Protein AF-A0A2G6D5I9-F1 (afdb_monomer_lite)

Radius of gyration: 16.2 Å; chains: 1; bounding box: 35×29×40 Å

Foldseek 3Di:
DDDDDDDPDPLRVPDPDPVRSVVVVVVVVVLVVLVVVCVVVVPDLCRSCVVVVHDSVVSVVRD

Sequence (63 aa):
MTEQQRFNSVWDAISDTPQESLNLKLRSQLMDELTRRIDSEKWSQSEAAKRLGVTQPRISDLV

pLDDT: mean 94.76, std 8.08, range [48.16, 98.31]

Secondary structure (DSSP, 8-state):
-------SSHHHHH-SSHHHHHHHHHHHHHHHHHHHHHHHHT--HHHHHHHHTS-HHHHHTT-

Structure (mmCIF, N/CA/C/O backbone):
data_AF-A0A2G6D5I9-F1
#
_entry.id   AF-A0A2G6D5I9-F1
#
loop_
_atom_site.group_PDB
_atom_site.id
_atom_site.type_symbol
_atom_site.label_atom_id
_atom_site.label_alt_id
_atom_site.label_comp_id
_atom_site.label_asym_id
_atom_site.label_entity_id
_atom_site.label_seq_id
_atom_site.pdbx_PDB_ins_code
_atom_site.Cartn_x
_atom_site.Cartn_y
_atom_site.Cartn_z
_atom_site.occupancy
_atom_site.B_iso_or_equiv
_atom_site.auth_seq_id
_atom_site.auth_comp_id
_atom_site.auth_asym_id
_atom_site.auth_atom_id
_atom_site.pdbx_PDB_model_num
ATOM 1 N N . MET A 1 1 ? 19.439 19.080 -28.137 1.00 48.16 1 MET A N 1
ATOM 2 C CA . MET A 1 1 ? 17.981 18.850 -28.076 1.00 48.16 1 MET A CA 1
ATOM 3 C C . ME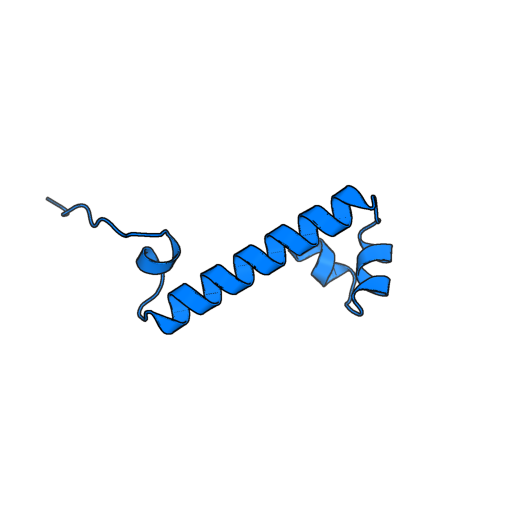T A 1 1 ? 17.799 17.496 -27.423 1.00 48.16 1 MET A C 1
ATOM 5 O O . MET A 1 1 ? 18.347 16.536 -27.941 1.00 48.16 1 MET A O 1
ATOM 9 N N . THR A 1 2 ? 17.174 17.422 -26.254 1.00 63.75 2 THR A N 1
ATOM 10 C CA . THR A 1 2 ? 16.840 16.137 -25.627 1.00 63.75 2 THR A CA 1
ATOM 11 C C . THR A 1 2 ? 15.698 15.509 -26.421 1.00 63.75 2 THR A C 1
ATOM 13 O O . THR A 1 2 ? 14.642 16.124 -26.569 1.00 63.75 2 THR A O 1
ATOM 16 N N . GLU A 1 3 ? 15.922 14.329 -26.998 1.00 77.06 3 GLU A N 1
ATOM 17 C CA . GLU A 1 3 ? 14.852 13.561 -27.636 1.00 77.06 3 GLU A CA 1
ATOM 18 C C . GLU A 1 3 ? 13.802 13.180 -26.589 1.00 77.06 3 GLU A C 1
ATOM 20 O O . GLU A 1 3 ? 14.129 12.694 -25.506 1.00 77.06 3 GLU A O 1
ATOM 25 N N . GLN A 1 4 ? 12.527 13.416 -26.903 1.00 82.12 4 GLN A N 1
ATOM 26 C CA . GLN A 1 4 ? 11.423 12.956 -26.068 1.00 82.12 4 GLN A CA 1
ATOM 27 C C . GLN A 1 4 ? 11.174 11.472 -26.337 1.00 82.12 4 GLN A C 1
ATOM 29 O O . GLN A 1 4 ? 10.737 11.094 -27.424 1.00 82.12 4 GLN A O 1
ATOM 34 N N . GLN A 1 5 ? 11.426 10.637 -25.333 1.00 85.44 5 GLN A N 1
ATOM 35 C CA . GLN A 1 5 ? 11.116 9.212 -25.383 1.00 85.44 5 GLN A CA 1
ATOM 36 C C . GLN A 1 5 ? 9.615 8.989 -25.141 1.00 85.44 5 GLN A C 1
ATOM 38 O O . GLN A 1 5 ? 9.009 9.632 -24.283 1.00 85.44 5 GLN A O 1
ATOM 43 N N . ARG A 1 6 ? 9.004 8.084 -25.915 1.00 91.25 6 ARG A N 1
ATOM 44 C CA . ARG A 1 6 ? 7.610 7.651 -25.741 1.00 91.25 6 ARG A CA 1
ATOM 45 C C . ARG A 1 6 ? 7.581 6.191 -25.316 1.00 91.25 6 ARG A C 1
ATOM 47 O O . ARG A 1 6 ? 8.267 5.367 -25.910 1.00 91.25 6 ARG A O 1
ATOM 54 N N . PHE A 1 7 ? 6.736 5.891 -24.339 1.00 92.94 7 PHE A N 1
ATOM 55 C CA . PHE A 1 7 ? 6.556 4.556 -23.780 1.00 92.94 7 PHE A CA 1
ATOM 56 C C . PHE A 1 7 ? 5.079 4.159 -23.837 1.00 92.94 7 PHE A C 1
ATOM 58 O O . PHE A 1 7 ? 4.201 5.023 -23.850 1.00 92.94 7 PHE A O 1
ATOM 65 N N . ASN A 1 8 ? 4.801 2.854 -23.863 1.00 91.88 8 ASN A N 1
ATOM 66 C CA . ASN A 1 8 ? 3.428 2.337 -23.888 1.00 91.88 8 ASN A CA 1
ATOM 67 C C . ASN A 1 8 ? 2.727 2.481 -22.529 1.00 91.88 8 ASN A C 1
ATOM 69 O O . ASN A 1 8 ? 1.501 2.572 -22.465 1.00 91.88 8 ASN A O 1
ATOM 73 N N . SER A 1 9 ? 3.494 2.504 -21.440 1.00 93.19 9 SER A N 1
ATOM 74 C CA . SER A 1 9 ? 3.005 2.756 -20.091 1.00 93.19 9 SER A CA 1
ATOM 75 C C . SER A 1 9 ? 4.065 3.464 -19.248 1.00 93.19 9 SER A C 1
ATOM 77 O O . SER A 1 9 ? 5.248 3.448 -19.581 1.00 93.19 9 SER A O 1
ATOM 79 N N . VAL A 1 10 ? 3.643 4.070 -18.134 1.00 94.94 10 VAL A N 1
ATOM 80 C CA . VAL A 1 10 ? 4.566 4.683 -17.160 1.00 94.94 10 VAL A CA 1
ATOM 81 C C . VAL A 1 10 ? 5.536 3.644 -16.590 1.00 94.94 10 VAL A C 1
ATOM 83 O O . VAL A 1 10 ? 6.698 3.958 -16.376 1.00 94.94 10 VAL A O 1
ATOM 86 N N . TRP A 1 11 ? 5.089 2.399 -16.412 1.00 96.94 11 TRP A N 1
ATOM 87 C CA . TRP A 1 11 ? 5.922 1.303 -15.915 1.00 96.94 11 TRP A CA 1
ATOM 88 C C . TRP A 1 11 ? 7.063 0.963 -16.876 1.00 96.94 11 TRP A C 1
ATOM 90 O O . TRP A 1 11 ? 8.189 0.771 -16.438 1.00 96.94 11 TRP A O 1
ATOM 100 N N . ASP A 1 12 ? 6.812 1.013 -18.187 1.00 95.25 12 ASP A N 1
ATOM 101 C CA . ASP A 1 12 ? 7.862 0.820 -19.198 1.00 95.25 12 ASP A CA 1
ATOM 102 C C . ASP A 1 12 ? 8.875 1.975 -19.223 1.00 95.25 12 ASP A C 1
ATOM 104 O O . ASP A 1 12 ? 9.991 1.797 -19.697 1.00 95.25 12 ASP A O 1
ATOM 108 N N . ALA A 1 13 ? 8.488 3.158 -18.736 1.00 95.44 13 ALA A N 1
ATOM 109 C CA . ALA A 1 13 ? 9.358 4.330 -18.678 1.00 95.44 13 ALA A CA 1
ATOM 110 C C . ALA A 1 13 ? 10.287 4.336 -17.453 1.00 95.44 13 ALA A C 1
ATOM 112 O O . ALA A 1 13 ? 11.295 5.038 -17.466 1.00 95.44 13 ALA A O 1
ATOM 113 N N . ILE A 1 14 ? 9.931 3.606 -16.390 1.00 95.31 14 ILE A N 1
ATOM 114 C CA . ILE A 1 14 ? 10.647 3.622 -15.101 1.00 95.31 14 ILE A CA 1
ATOM 115 C C . ILE A 1 14 ? 11.311 2.288 -14.748 1.00 95.31 14 ILE A C 1
ATOM 117 O O . ILE A 1 14 ? 11.854 2.159 -13.654 1.00 95.31 14 ILE A O 1
ATOM 121 N N . SER A 1 15 ? 11.233 1.294 -15.629 1.00 96.81 15 SER A N 1
ATOM 122 C CA . SER A 1 15 ? 11.784 -0.043 -15.410 1.00 96.81 15 SER A CA 1
ATOM 123 C C . SER A 1 15 ? 12.793 -0.404 -16.487 1.00 96.81 15 SER A C 1
ATOM 125 O O . SER A 1 15 ? 12.569 -0.146 -17.669 1.00 96.81 15 SER A O 1
ATOM 127 N N . ASP A 1 16 ? 13.863 -1.084 -16.083 1.00 95.88 16 ASP A N 1
ATOM 128 C CA . ASP A 1 16 ? 14.934 -1.493 -16.999 1.00 95.88 16 ASP A CA 1
ATOM 129 C C . ASP A 1 16 ? 14.570 -2.774 -17.765 1.00 95.88 16 ASP A C 1
ATOM 131 O O . ASP A 1 16 ? 15.146 -3.079 -18.812 1.00 95.88 16 ASP A O 1
ATOM 135 N N . THR A 1 17 ? 13.605 -3.547 -17.248 1.00 97.19 17 THR A N 1
ATOM 136 C CA . THR A 1 17 ? 13.182 -4.825 -17.836 1.00 97.19 17 THR A CA 1
ATOM 137 C C . THR A 1 17 ? 11.661 -4.934 -17.989 1.00 97.19 17 THR A C 1
ATOM 139 O O . THR A 1 17 ? 10.909 -4.428 -17.149 1.00 97.19 17 THR A O 1
ATOM 142 N N . PRO A 1 18 ? 11.167 -5.672 -19.006 1.00 95.62 18 PRO A N 1
ATOM 143 C CA . PRO A 1 18 ? 9.739 -5.962 -19.141 1.00 95.62 18 PRO A CA 1
ATOM 144 C C . PRO A 1 18 ? 9.144 -6.662 -17.912 1.00 95.62 18 PRO A C 1
ATOM 146 O O . PRO A 1 18 ? 8.001 -6.411 -17.538 1.00 95.62 18 PRO A O 1
ATOM 149 N N . GLN A 1 19 ? 9.914 -7.540 -17.266 1.00 97.69 19 GLN A N 1
ATOM 150 C CA . GLN A 1 19 ? 9.499 -8.275 -16.074 1.00 97.69 19 GLN A CA 1
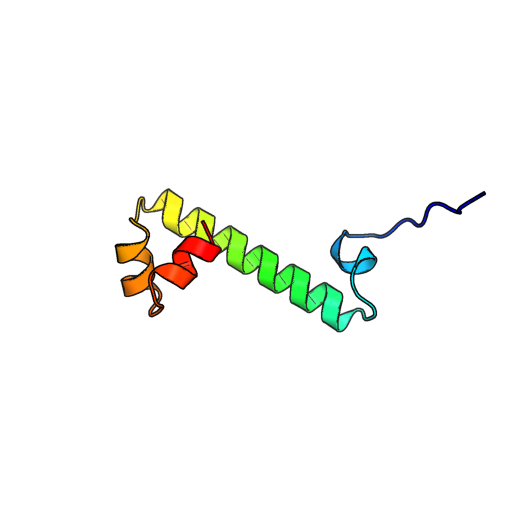ATOM 151 C C . GLN A 1 19 ? 9.260 -7.337 -14.888 1.00 97.69 19 GLN A C 1
ATOM 153 O O . GLN A 1 19 ? 8.283 -7.508 -14.160 1.00 97.69 19 GLN A O 1
ATOM 158 N N . GLU A 1 20 ? 10.127 -6.343 -14.706 1.00 97.88 20 GLU A N 1
ATOM 159 C CA . GLU A 1 20 ? 9.975 -5.325 -13.669 1.00 97.88 20 GLU A CA 1
ATOM 160 C C . GLU A 1 20 ? 8.765 -4.423 -13.943 1.00 97.88 20 GLU A C 1
ATOM 162 O O . GLU A 1 20 ? 7.924 -4.271 -13.055 1.00 97.88 20 GLU A O 1
ATOM 167 N N . SER A 1 21 ? 8.601 -3.940 -15.182 1.00 97.75 21 SER A N 1
ATOM 168 C CA . SER A 1 21 ? 7.426 -3.149 -15.592 1.00 97.75 21 SER A CA 1
ATOM 169 C C . SER A 1 21 ? 6.117 -3.898 -15.301 1.00 97.75 21 SER A C 1
ATOM 171 O O . SER A 1 21 ? 5.202 -3.368 -14.660 1.00 97.75 21 SER A O 1
ATOM 173 N N . LEU A 1 22 ? 6.042 -5.180 -15.680 1.00 97.19 22 LEU A N 1
ATOM 174 C CA . LEU A 1 22 ? 4.885 -6.035 -15.397 1.00 97.19 22 LEU A CA 1
ATOM 175 C C . LEU A 1 22 ? 4.652 -6.226 -13.895 1.00 97.19 22 LEU A C 1
ATOM 177 O O . LEU A 1 22 ? 3.503 -6.221 -13.447 1.00 97.19 22 LEU A O 1
ATOM 181 N N . ASN A 1 23 ? 5.719 -6.388 -13.112 1.00 97.81 23 ASN A N 1
ATOM 182 C CA . ASN A 1 23 ? 5.619 -6.546 -11.667 1.00 97.81 23 ASN A CA 1
ATOM 183 C C . ASN A 1 23 ? 5.064 -5.282 -10.997 1.00 97.81 23 ASN A C 1
ATOM 185 O O . ASN A 1 23 ? 4.139 -5.384 -10.187 1.00 97.81 23 ASN A O 1
ATOM 189 N N . LEU A 1 24 ? 5.580 -4.105 -11.365 1.00 97.25 24 LEU A N 1
ATOM 190 C CA . LEU A 1 24 ? 5.106 -2.822 -10.848 1.00 97.25 24 LEU A CA 1
ATOM 191 C C . LEU A 1 24 ? 3.651 -2.571 -11.235 1.00 97.25 24 LEU A C 1
ATOM 193 O O . LEU A 1 24 ? 2.839 -2.254 -10.366 1.00 97.25 24 LEU A O 1
ATOM 197 N N . LYS A 1 25 ? 3.296 -2.818 -12.500 1.00 97.19 25 LYS A N 1
ATOM 198 C CA . LYS A 1 25 ? 1.917 -2.702 -12.983 1.00 97.19 25 LYS A CA 1
ATOM 199 C C . LYS A 1 25 ? 0.953 -3.598 -12.208 1.00 97.19 25 LYS A C 1
ATOM 201 O O . LYS A 1 25 ? -0.130 -3.158 -11.834 1.00 97.19 25 LYS A O 1
ATOM 206 N N . LEU A 1 26 ? 1.324 -4.855 -11.962 1.00 97.81 26 LEU A N 1
ATOM 207 C CA . LEU A 1 26 ? 0.468 -5.785 -11.226 1.00 97.81 26 LEU A CA 1
ATOM 208 C C . LEU A 1 26 ? 0.317 -5.365 -9.758 1.00 97.81 26 LEU A C 1
ATOM 210 O O . LEU A 1 26 ? -0.782 -5.411 -9.208 1.00 97.81 26 LEU A O 1
ATOM 214 N N . ARG A 1 27 ? 1.413 -4.930 -9.127 1.00 97.00 27 ARG A N 1
ATOM 215 C CA . ARG A 1 27 ? 1.394 -4.441 -7.743 1.00 97.00 27 ARG A CA 1
ATOM 216 C C . ARG A 1 27 ? 0.536 -3.190 -7.599 1.00 97.00 27 ARG A C 1
ATOM 218 O O . ARG A 1 27 ? -0.263 -3.140 -6.670 1.00 97.00 27 ARG A O 1
ATOM 225 N N . SER A 1 28 ? 0.648 -2.232 -8.520 1.00 96.94 28 SER A N 1
ATOM 226 C CA . SER A 1 28 ? -0.167 -1.014 -8.484 1.00 96.94 28 SER A CA 1
ATOM 227 C C . SER A 1 28 ? -1.652 -1.336 -8.649 1.00 96.94 28 SER A C 1
ATOM 229 O O . SER A 1 28 ? -2.476 -0.826 -7.902 1.00 96.94 28 SER A O 1
ATOM 231 N N . GLN A 1 29 ? -2.000 -2.245 -9.566 1.00 97.56 29 GLN A N 1
ATOM 232 C CA . GLN A 1 29 ? -3.384 -2.687 -9.760 1.00 97.56 29 GLN A CA 1
ATOM 233 C C . GLN A 1 29 ? -3.960 -3.369 -8.517 1.00 97.56 29 GLN A C 1
ATOM 235 O O . GLN A 1 29 ? -5.117 -3.135 -8.171 1.00 97.56 29 GLN A O 1
ATOM 240 N N . LEU A 1 30 ? -3.162 -4.199 -7.840 1.00 97.38 30 LEU A N 1
ATOM 241 C CA . LEU A 1 30 ? -3.567 -4.825 -6.586 1.00 97.38 30 LEU A CA 1
ATOM 242 C C . LEU A 1 30 ? -3.798 -3.780 -5.489 1.00 97.38 30 LEU A C 1
ATOM 244 O O . LEU A 1 30 ? -4.807 -3.854 -4.794 1.00 97.38 30 LEU A O 1
ATOM 248 N N . MET A 1 31 ? -2.881 -2.822 -5.338 1.00 97.25 31 MET A N 1
ATOM 249 C CA . MET A 1 31 ? -3.005 -1.738 -4.357 1.00 97.25 31 MET A CA 1
ATOM 250 C C . MET A 1 31 ? -4.281 -0.926 -4.597 1.00 97.25 31 MET A C 1
ATOM 252 O O . MET A 1 31 ? -5.091 -0.786 -3.686 1.00 97.25 31 MET A O 1
ATOM 256 N N . ASP A 1 32 ? -4.514 -0.510 -5.841 1.00 97.88 32 ASP A N 1
ATOM 257 C CA . ASP A 1 32 ? -5.719 0.209 -6.255 1.00 97.88 32 ASP A CA 1
AT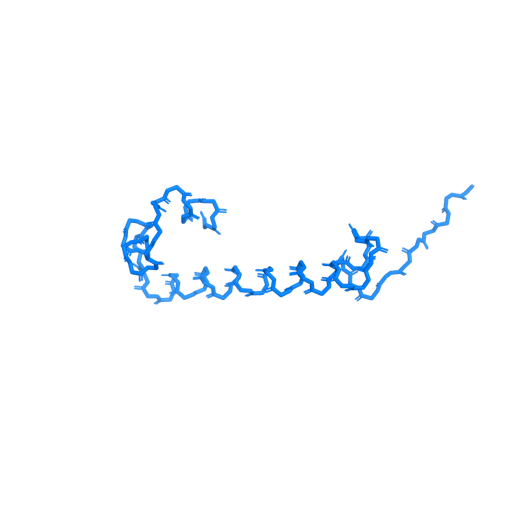OM 258 C C . ASP A 1 32 ? -7.010 -0.554 -5.919 1.00 97.88 32 ASP A C 1
ATOM 260 O O . ASP A 1 32 ? -7.993 0.032 -5.460 1.00 97.88 32 ASP A O 1
ATOM 264 N N . GLU A 1 33 ? -7.031 -1.867 -6.163 1.00 98.06 33 GLU A N 1
ATOM 265 C CA . GLU A 1 33 ? -8.207 -2.693 -5.889 1.00 98.06 33 GLU A CA 1
ATOM 266 C C . GLU A 1 33 ? -8.444 -2.885 -4.389 1.00 98.06 33 GLU A C 1
ATOM 268 O O . GLU A 1 33 ? -9.586 -2.829 -3.931 1.00 98.06 33 GLU A O 1
ATOM 273 N N . LEU A 1 34 ? -7.377 -3.050 -3.604 1.00 97.38 34 LEU A N 1
ATOM 274 C CA . LEU A 1 34 ? -7.475 -3.114 -2.148 1.00 97.38 34 LEU A CA 1
ATOM 275 C C . LEU A 1 34 ? -8.009 -1.800 -1.567 1.00 97.38 34 LEU A C 1
ATOM 277 O O . LEU A 1 34 ? -8.914 -1.847 -0.734 1.00 97.38 34 LEU A O 1
ATOM 281 N N . THR A 1 35 ? -7.518 -0.649 -2.035 1.00 97.56 35 THR A N 1
ATOM 282 C CA . THR A 1 35 ? -8.009 0.673 -1.611 1.00 97.56 35 THR A CA 1
ATOM 283 C C . THR A 1 35 ? -9.493 0.835 -1.933 1.00 97.56 35 THR A C 1
ATOM 285 O O . THR A 1 35 ? -10.291 1.102 -1.035 1.00 97.56 35 THR A O 1
ATOM 288 N N . ARG A 1 36 ? -9.908 0.536 -3.175 1.00 98.00 36 ARG A N 1
ATOM 289 C CA . ARG A 1 36 ? -11.333 0.557 -3.559 1.00 98.00 36 ARG A CA 1
ATOM 290 C C . ARG A 1 36 ? -12.186 -0.353 -2.683 1.00 98.00 36 ARG A C 1
ATOM 292 O O . ARG A 1 36 ? -13.297 0.019 -2.303 1.00 98.00 36 ARG A O 1
ATOM 299 N N . ARG A 1 37 ? -11.688 -1.550 -2.358 1.00 97.38 37 ARG A N 1
ATOM 300 C CA . ARG A 1 37 ? -12.403 -2.503 -1.507 1.00 97.38 37 ARG A CA 1
ATOM 301 C C . ARG A 1 37 ? -12.598 -1.945 -0.097 1.00 97.38 37 ARG A C 1
ATOM 303 O O . ARG A 1 37 ? -13.725 -1.990 0.394 1.00 97.38 37 ARG A O 1
ATOM 310 N N . ILE A 1 38 ? -11.539 -1.408 0.512 1.00 97.25 38 ILE A N 1
ATOM 311 C CA . ILE A 1 38 ? -11.567 -0.784 1.846 1.00 97.25 38 ILE A CA 1
ATOM 312 C C . ILE A 1 38 ? -12.597 0.352 1.882 1.00 97.25 38 ILE A C 1
ATOM 314 O O . ILE A 1 38 ? -13.450 0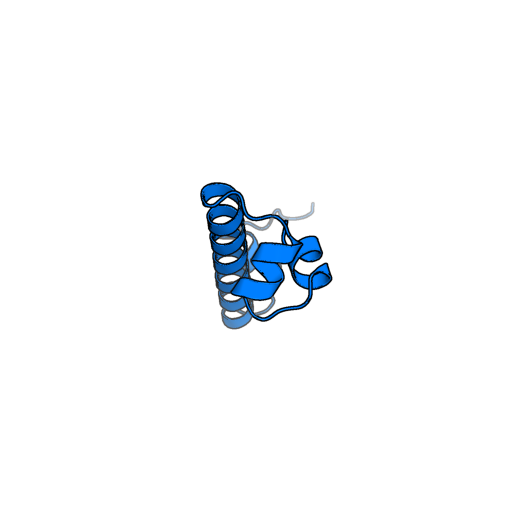.368 2.774 1.00 97.25 38 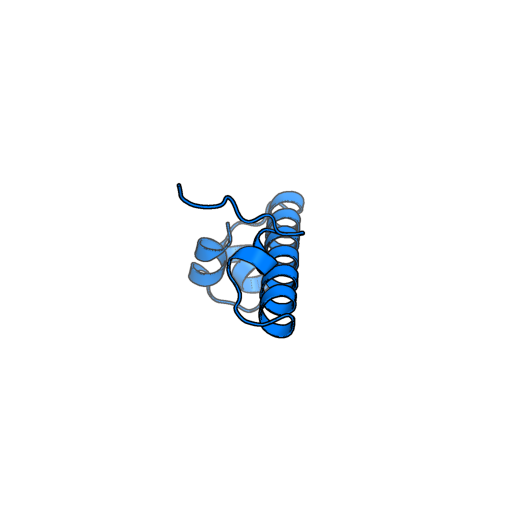ILE A O 1
ATOM 318 N N . ASP A 1 39 ? -12.577 1.229 0.877 1.00 97.44 39 ASP A N 1
ATOM 319 C CA . ASP A 1 39 ? -13.501 2.361 0.769 1.00 97.44 39 ASP A CA 1
ATOM 320 C C . ASP A 1 39 ? -14.953 1.907 0.574 1.00 97.44 39 ASP A C 1
ATOM 322 O O . ASP A 1 39 ? -15.863 2.398 1.247 1.00 97.44 39 ASP A O 1
ATOM 326 N N . SER A 1 40 ? -15.182 0.927 -0.310 1.00 98.12 40 SER A N 1
ATOM 327 C CA . SER A 1 40 ? -16.525 0.401 -0.605 1.00 98.12 40 SER A CA 1
ATOM 328 C C . SER A 1 40 ? -17.198 -0.223 0.620 1.00 98.12 40 SER A C 1
ATOM 330 O O . SER A 1 40 ? -18.406 -0.088 0.810 1.00 98.12 40 SER A O 1
ATOM 332 N N . GLU A 1 41 ? -16.405 -0.870 1.473 1.00 97.44 41 GLU A N 1
ATOM 333 C CA . GLU A 1 41 ? -16.858 -1.520 2.703 1.00 97.44 41 GLU A CA 1
ATOM 334 C C . GLU A 1 41 ? -16.844 -0.578 3.913 1.00 97.44 41 GLU A C 1
ATOM 336 O O . GLU A 1 41 ? -17.305 -0.954 4.992 1.00 97.44 41 GLU A O 1
ATOM 341 N N . LYS A 1 42 ? -16.336 0.651 3.745 1.00 97.44 42 LYS A N 1
ATOM 342 C CA . LYS A 1 42 ? -16.203 1.672 4.795 1.00 97.44 42 LYS A CA 1
ATOM 343 C C . LYS A 1 42 ? -15.414 1.182 6.012 1.00 97.44 42 LYS A C 1
ATOM 345 O O . LYS A 1 42 ? -15.726 1.542 7.151 1.00 97.44 42 LYS A O 1
ATOM 350 N N . TRP A 1 43 ? -14.397 0.350 5.793 1.00 98.12 43 TRP A N 1
ATOM 351 C CA . TRP A 1 43 ? -13.544 -0.110 6.885 1.00 98.12 43 TRP A CA 1
ATOM 352 C C . TRP A 1 43 ? -12.651 1.024 7.380 1.00 98.12 43 TRP A C 1
ATOM 354 O O . TRP A 1 43 ? -12.024 1.733 6.598 1.00 98.12 43 TRP A O 1
ATOM 364 N N . SER A 1 44 ? -12.518 1.151 8.701 1.00 97.69 44 SER A N 1
ATOM 365 C CA . SER A 1 44 ? -11.401 1.922 9.254 1.00 97.69 44 SER A CA 1
ATOM 366 C C . SER A 1 44 ? -10.074 1.236 8.905 1.00 97.69 44 SER A C 1
ATOM 368 O O . SER A 1 44 ? -10.030 0.011 8.759 1.00 97.69 44 SER A O 1
ATOM 370 N N . GLN A 1 45 ? -8.966 1.985 8.871 1.00 97.62 45 GLN A N 1
ATOM 371 C CA . GLN A 1 45 ? -7.632 1.403 8.651 1.00 97.62 45 GLN A CA 1
ATOM 372 C C . GLN A 1 45 ? -7.334 0.250 9.627 1.00 97.62 45 GLN A C 1
ATOM 374 O O . GLN A 1 45 ? -6.770 -0.773 9.244 1.00 97.62 45 GLN A O 1
ATOM 379 N N . SER A 1 46 ? -7.757 0.388 10.890 1.00 98.00 46 SER A N 1
ATOM 380 C CA . SER A 1 46 ? -7.578 -0.646 11.915 1.00 98.00 46 SER A CA 1
ATOM 381 C C . SER A 1 46 ? -8.389 -1.921 11.641 1.00 98.00 46 SER A C 1
ATOM 383 O O . SER A 1 46 ? -7.932 -3.021 11.951 1.00 98.00 46 SER A O 1
ATOM 385 N N . GLU A 1 47 ? -9.576 -1.797 11.042 1.00 98.19 47 GLU A N 1
ATOM 386 C CA . GLU A 1 47 ? -10.407 -2.943 10.672 1.00 98.19 47 GLU A CA 1
ATOM 387 C C . GLU A 1 47 ? -9.881 -3.624 9.409 1.00 98.19 47 GLU A C 1
ATOM 389 O O . GLU A 1 47 ? -9.742 -4.849 9.390 1.00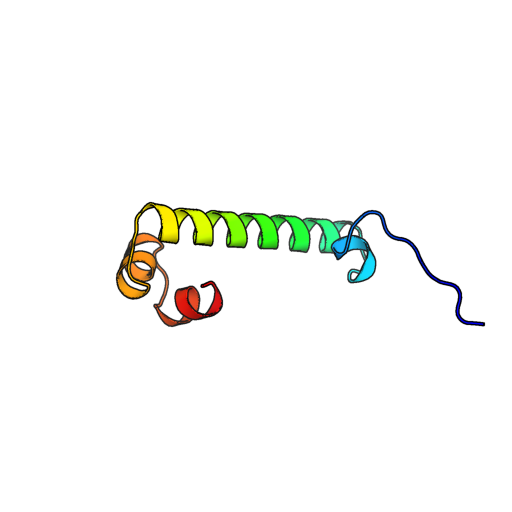 98.19 47 GLU A O 1
ATOM 394 N N . ALA A 1 48 ? -9.503 -2.840 8.399 1.00 98.06 48 ALA A N 1
ATOM 395 C CA . ALA A 1 48 ? -8.845 -3.341 7.201 1.00 98.06 48 ALA A CA 1
ATOM 396 C C . ALA A 1 48 ? -7.565 -4.118 7.551 1.00 98.06 48 ALA A C 1
ATOM 398 O O . ALA A 1 48 ? -7.365 -5.220 7.048 1.00 98.06 48 ALA A O 1
ATOM 399 N N . ALA A 1 49 ? -6.751 -3.612 8.484 1.00 98.19 49 ALA A N 1
ATOM 400 C CA . ALA A 1 49 ? -5.535 -4.282 8.941 1.00 98.19 49 ALA A CA 1
ATOM 401 C C . ALA A 1 49 ? -5.828 -5.667 9.541 1.00 98.19 49 ALA A C 1
ATOM 403 O O . ALA A 1 49 ? -5.203 -6.657 9.161 1.00 98.19 49 ALA A O 1
ATOM 404 N N . LYS A 1 50 ? -6.841 -5.759 10.415 1.00 98.19 50 LYS A N 1
ATOM 405 C CA . LYS A 1 50 ? -7.282 -7.034 11.004 1.00 98.19 50 LYS A CA 1
ATOM 406 C C . LYS A 1 50 ? -7.794 -8.008 9.943 1.00 98.19 50 LYS A C 1
ATOM 408 O O . LYS A 1 50 ? -7.444 -9.182 9.988 1.00 98.19 50 LYS A O 1
ATOM 413 N N . ARG A 1 51 ? -8.603 -7.533 8.991 1.00 97.38 51 ARG A N 1
ATOM 414 C CA . ARG A 1 51 ? -9.194 -8.370 7.931 1.00 97.38 51 ARG A CA 1
ATOM 415 C C . ARG A 1 51 ? -8.165 -8.859 6.916 1.00 97.38 51 ARG A C 1
ATOM 417 O O . ARG A 1 51 ? -8.260 -9.993 6.465 1.00 97.38 51 ARG A O 1
ATOM 424 N N . LEU A 1 52 ? -7.191 -8.017 6.577 1.00 95.88 52 LEU A N 1
ATOM 425 C CA . LEU A 1 52 ? -6.129 -8.326 5.619 1.00 95.88 52 LEU A CA 1
ATOM 426 C C . LEU A 1 52 ? -4.914 -9.011 6.269 1.00 95.88 52 LEU A C 1
ATOM 428 O O . LEU A 1 52 ? -3.974 -9.366 5.566 1.00 95.88 52 LEU A O 1
ATOM 432 N N . GLY A 1 53 ? -4.923 -9.218 7.592 1.00 97.81 53 GLY A N 1
ATOM 433 C CA . GLY A 1 53 ? -3.852 -9.916 8.309 1.00 97.81 53 GLY A CA 1
ATOM 434 C C . GLY A 1 53 ? -2.529 -9.147 8.342 1.00 97.81 53 GLY A C 1
ATOM 435 O O . GLY A 1 53 ? -1.461 -9.756 8.370 1.00 97.81 53 GLY A O 1
ATOM 436 N N . VAL A 1 54 ? -2.589 -7.814 8.322 1.00 97.25 54 VAL A N 1
ATOM 437 C CA . VAL A 1 54 ? -1.419 -6.923 8.321 1.00 97.25 54 VAL A CA 1
ATOM 438 C C . VAL A 1 54 ? -1.465 -5.952 9.498 1.00 97.25 54 VAL A C 1
ATOM 440 O O . VAL A 1 54 ? -2.443 -5.865 10.237 1.00 97.25 54 VAL A O 1
ATOM 443 N N . THR A 1 55 ? -0.387 -5.198 9.694 1.00 98.12 55 THR A N 1
ATOM 444 C CA . THR A 1 55 ? -0.351 -4.127 10.692 1.00 98.12 55 THR A CA 1
ATOM 445 C C . THR A 1 55 ? -1.063 -2.875 10.173 1.00 98.12 55 THR A C 1
ATOM 447 O O . THR A 1 55 ? -1.117 -2.630 8.970 1.00 98.12 55 THR A O 1
ATOM 450 N N . GLN A 1 56 ? -1.589 -2.043 11.075 1.00 97.69 56 GLN A N 1
ATOM 451 C CA . GLN A 1 56 ? -2.257 -0.795 10.685 1.00 97.69 56 GLN A CA 1
ATOM 452 C C . GLN A 1 56 ? -1.363 0.165 9.875 1.00 97.69 56 GLN A C 1
ATOM 454 O O . GLN A 1 56 ? -1.867 0.691 8.883 1.00 97.69 56 GLN A O 1
ATOM 459 N N . PRO A 1 57 ? -0.063 0.363 10.193 1.00 98.31 57 PRO A N 1
ATOM 460 C CA . PRO A 1 57 ? 0.808 1.199 9.365 1.00 98.31 57 PRO A CA 1
ATOM 461 C C . PRO A 1 57 ? 0.860 0.755 7.899 1.00 98.31 57 PRO A C 1
ATOM 463 O O . PRO A 1 57 ? 0.884 1.600 7.018 1.00 98.31 57 PRO A O 1
ATOM 466 N N . ARG A 1 58 ? 0.758 -0.553 7.615 1.00 97.06 58 ARG A N 1
ATOM 467 C CA . ARG A 1 58 ? 0.729 -1.056 6.233 1.00 97.06 58 ARG A CA 1
ATOM 468 C C . ARG A 1 58 ? -0.509 -0.600 5.462 1.00 97.06 58 ARG A C 1
ATOM 470 O O . ARG A 1 58 ? -0.423 -0.404 4.257 1.00 97.06 58 ARG A O 1
ATOM 477 N N . ILE A 1 59 ? -1.647 -0.467 6.143 1.00 97.81 59 ILE A N 1
ATOM 478 C CA . ILE A 1 59 ? -2.858 0.097 5.542 1.00 97.81 59 ILE A CA 1
ATOM 479 C C . ILE A 1 59 ? -2.714 1.610 5.387 1.00 97.81 59 ILE A C 1
ATOM 481 O O . ILE A 1 59 ? -3.129 2.142 4.371 1.00 97.81 59 ILE A O 1
ATOM 485 N N . SER A 1 60 ? -2.083 2.293 6.344 1.00 96.88 60 SER A N 1
ATOM 486 C CA . SER A 1 60 ? -1.804 3.730 6.229 1.00 96.88 60 SER A CA 1
ATOM 487 C C . SER A 1 60 ? -0.855 4.078 5.080 1.00 96.88 60 SER A C 1
ATOM 489 O O . SER A 1 60 ? -0.958 5.169 4.543 1.00 96.88 60 SER A O 1
ATOM 491 N N . ASP A 1 61 ? 0.070 3.188 4.713 1.00 96.50 61 ASP A N 1
ATOM 492 C CA . ASP A 1 61 ? 0.920 3.371 3.527 1.00 96.50 61 ASP A CA 1
ATOM 493 C C . ASP A 1 61 ? 0.133 3.185 2.214 1.00 96.50 61 ASP A C 1
ATOM 495 O O . ASP A 1 61 ? 0.618 3.553 1.145 1.00 96.50 61 ASP A O 1
ATOM 499 N N . LEU A 1 62 ? -1.043 2.551 2.282 1.00 95.06 62 LEU A N 1
ATOM 500 C CA . LEU A 1 62 ? -1.866 2.181 1.132 1.00 95.06 62 LEU A CA 1
ATOM 501 C C . LEU A 1 62 ? -2.990 3.193 0.839 1.00 95.06 62 LEU A C 1
ATOM 503 O O . LEU A 1 62 ? -3.316 3.376 -0.335 1.00 95.06 62 LEU A O 1
ATOM 507 N N . VAL A 1 63 ? -3.596 3.797 1.874 1.00 90.00 63 VAL A N 1
ATOM 508 C CA . VAL A 1 63 ? -4.781 4.683 1.773 1.00 90.00 63 VAL A CA 1
ATOM 509 C C . VAL A 1 63 ? -4.563 6.065 2.372 1.00 90.00 63 VAL A C 1
ATOM 511 O O . VAL A 1 63 ? -3.934 6.149 3.452 1.00 90.00 63 VAL A O 1
#